Protein AF-A0A3C1GKN8-F1 (afdb_monomer_lite)

Radius of gyration: 16.77 Å; chains: 1; bounding box: 39×34×39 Å

pLDDT: mean 88.18, std 14.39, range [34.81, 98.56]

Secondary structure (DSSP, 8-state):
--HHHHHHHHHHHHHHHHHHHHHTT-EEEESSTTS-TTTEEEEEETTEEEEEEEE-GGGS-TT-S----EEEEEEE-TTS-EE---SS--HHHHHHGGG--TTT--SS--EEE-SSS-EEETTTHHHHHHHH--TTS--

Foldseek 3Di:
DDPLVVQLLQLVLLLQQVVVVVVVPWDKDAPDPPADSSQWIWTDDPQKIKIWGRDALVRDDPPDPDSGTHHDMWMAHNVRATFDDDSHHDPVSSVQSCQAAPPPRDTPADWDDQFNRHIHHPVCNVVSNVVHDDPPGVD

Structure (mmCIF, N/CA/C/O backbone):
data_AF-A0A3C1GKN8-F1
#
_entry.id   AF-A0A3C1GKN8-F1
#
loop_
_atom_site.group_PDB
_atom_site.id
_atom_site.type_symbol
_atom_site.label_atom_id
_atom_site.label_alt_id
_atom_site.label_comp_id
_atom_site.label_asym_id
_atom_site.label_entity_id
_atom_site.label_seq_id
_atom_site.pdbx_PDB_ins_code
_atom_site.Cartn_x
_atom_site.Cartn_y
_atom_site.Cartn_z
_atom_site.occupancy
_atom_site.B_iso_or_equiv
_atom_site.auth_seq_id
_atom_site.auth_comp_id
_atom_site.auth_asym_id
_atom_site.auth_atom_id
_atom_site.pdbx_PDB_model_num
ATOM 1 N N . MET A 1 1 ? 27.640 -8.484 6.270 1.00 44.56 1 MET A N 1
ATOM 2 C CA . MET A 1 1 ? 26.425 -8.114 5.523 1.00 44.56 1 MET A CA 1
ATOM 3 C C . MET A 1 1 ? 26.387 -6.604 5.493 1.00 44.56 1 MET A C 1
ATOM 5 O O . MET A 1 1 ? 26.337 -5.991 6.555 1.00 44.56 1 MET A O 1
ATOM 9 N N . SER A 1 2 ? 26.623 -6.027 4.321 1.00 34.81 2 SER A N 1
ATOM 10 C CA . SER A 1 2 ? 26.775 -4.584 4.125 1.00 34.81 2 SER A CA 1
ATOM 11 C C . SER A 1 2 ? 25.395 -3.912 4.023 1.00 34.81 2 SER A C 1
ATOM 13 O O . SER A 1 2 ? 24.389 -4.582 3.808 1.00 34.81 2 SER A O 1
ATOM 15 N N . ALA A 1 3 ? 25.314 -2.590 4.189 1.00 43.00 3 ALA A N 1
ATOM 16 C CA . ALA A 1 3 ? 24.059 -1.850 4.009 1.00 43.00 3 ALA A CA 1
ATOM 17 C C . ALA A 1 3 ? 23.522 -1.909 2.560 1.00 43.00 3 ALA A C 1
ATOM 19 O O . ALA A 1 3 ? 22.327 -1.712 2.353 1.00 43.00 3 ALA A O 1
ATOM 20 N N . GLU A 1 4 ? 24.388 -2.204 1.584 1.00 41.84 4 GLU A N 1
ATOM 21 C CA . GLU A 1 4 ? 24.034 -2.371 0.168 1.00 41.84 4 GLU A CA 1
ATOM 22 C C . GLU A 1 4 ? 23.206 -3.646 -0.049 1.00 41.84 4 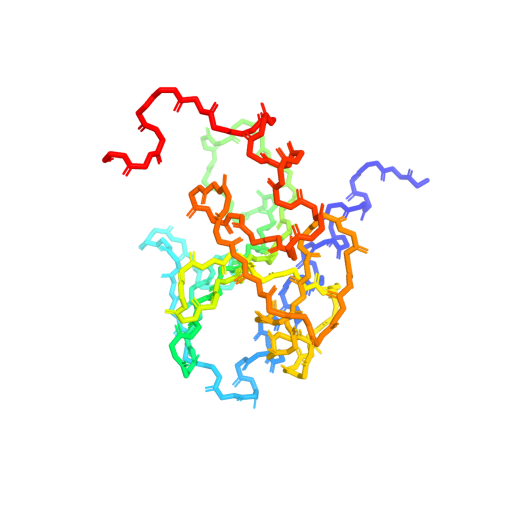GLU A C 1
ATOM 24 O O . GLU A 1 4 ? 22.219 -3.615 -0.791 1.00 41.84 4 GLU A O 1
ATOM 29 N N . ASP A 1 5 ? 23.526 -4.715 0.695 1.00 52.94 5 ASP A N 1
ATOM 30 C CA . ASP A 1 5 ? 22.814 -5.997 0.638 1.00 52.94 5 ASP A CA 1
ATOM 31 C C . ASP A 1 5 ? 21.330 -5.815 0.990 1.00 52.94 5 ASP A C 1
ATOM 33 O O . ASP A 1 5 ? 20.475 -6.374 0.320 1.00 52.94 5 ASP A O 1
ATOM 37 N N . PHE A 1 6 ? 20.997 -4.979 1.986 1.00 54.22 6 PHE A N 1
ATOM 38 C CA . PHE A 1 6 ? 19.612 -4.768 2.439 1.00 54.22 6 PHE A CA 1
ATOM 39 C C . PHE A 1 6 ? 18.738 -4.031 1.418 1.00 54.22 6 PHE A C 1
ATOM 41 O O . PHE A 1 6 ? 17.535 -4.283 1.328 1.00 54.22 6 PHE A O 1
ATOM 48 N N . THR A 1 7 ? 19.326 -3.095 0.673 1.00 63.03 7 THR A N 1
ATOM 49 C CA . THR A 1 7 ? 18.607 -2.282 -0.315 1.00 63.03 7 THR A CA 1
ATOM 50 C C . THR A 1 7 ? 18.342 -3.036 -1.610 1.00 63.03 7 THR A C 1
ATOM 52 O O . THR A 1 7 ? 17.252 -2.920 -2.169 1.00 63.03 7 THR A O 1
ATOM 55 N N . GLU A 1 8 ? 19.296 -3.854 -2.050 1.00 71.81 8 GLU A N 1
ATOM 56 C CA . GLU A 1 8 ? 19.127 -4.705 -3.227 1.00 71.81 8 GLU A CA 1
ATOM 57 C C . GLU A 1 8 ? 18.097 -5.809 -2.953 1.00 71.81 8 GLU A C 1
ATOM 59 O O . GLU A 1 8 ? 17.163 -6.024 -3.726 1.00 71.81 8 GLU A O 1
ATOM 64 N N . ASP A 1 9 ? 18.169 -6.405 -1.766 1.00 83.88 9 ASP A N 1
ATOM 65 C CA . ASP A 1 9 ? 17.176 -7.339 -1.247 1.00 83.88 9 ASP A CA 1
ATOM 66 C C . ASP A 1 9 ? 15.755 -6.764 -1.195 1.00 83.88 9 ASP A C 1
ATOM 68 O O . ASP A 1 9 ? 14.771 -7.475 -1.440 1.00 83.88 9 ASP A O 1
ATOM 72 N N . ALA A 1 10 ? 15.631 -5.488 -0.823 1.00 86.06 10 ALA A N 1
ATOM 73 C CA . ALA A 1 10 ? 14.356 -4.786 -0.787 1.00 86.06 10 ALA A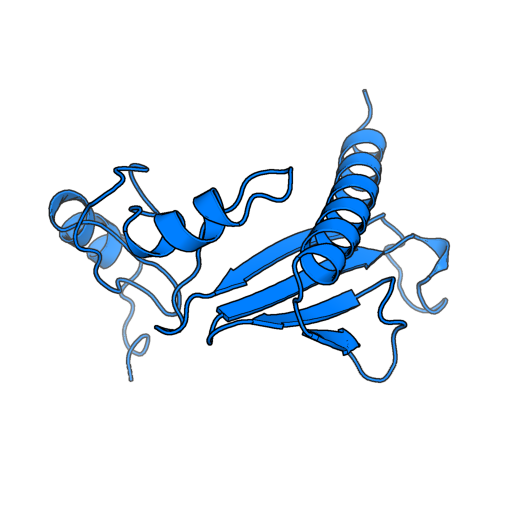 CA 1
ATOM 74 C C . ALA A 1 10 ? 13.841 -4.501 -2.203 1.00 86.06 10 ALA A C 1
ATOM 76 O O . ALA A 1 10 ? 12.643 -4.639 -2.451 1.00 86.06 10 ALA A O 1
ATOM 77 N N . ARG A 1 11 ? 14.730 -4.133 -3.134 1.00 90.75 11 ARG A N 1
ATOM 78 C CA . ARG A 1 11 ? 14.404 -3.888 -4.546 1.00 90.75 11 ARG A CA 1
ATOM 79 C C . ARG A 1 11 ? 13.851 -5.149 -5.206 1.00 90.75 11 ARG A C 1
ATOM 81 O O . ARG A 1 11 ? 12.777 -5.108 -5.805 1.00 90.75 11 ARG A O 1
ATOM 88 N N . VAL A 1 12 ? 14.544 -6.278 -5.044 1.00 92.12 12 VAL A N 1
ATOM 89 C CA . VAL A 1 12 ? 14.114 -7.581 -5.578 1.00 92.12 12 VAL A CA 1
ATOM 90 C C . VAL A 1 12 ? 12.776 -8.002 -4.970 1.00 92.12 12 VAL A C 1
ATOM 92 O O . VAL A 1 12 ? 11.875 -8.419 -5.699 1.00 92.12 12 VAL A O 1
ATOM 95 N N . ALA A 1 13 ? 12.607 -7.838 -3.654 1.00 93.38 13 ALA A N 1
ATOM 96 C CA . ALA A 1 13 ? 11.344 -8.145 -2.988 1.00 93.38 13 ALA A CA 1
ATOM 97 C C . ALA A 1 13 ? 10.188 -7.276 -3.508 1.00 93.38 13 ALA A C 1
ATOM 99 O O . ALA A 1 13 ? 9.118 -7.806 -3.790 1.00 93.38 13 ALA A O 1
ATOM 100 N N . ALA A 1 14 ? 10.402 -5.971 -3.698 1.00 94.81 14 ALA A N 1
ATOM 101 C CA . ALA A 1 14 ? 9.394 -5.063 -4.240 1.00 94.81 14 ALA A CA 1
ATOM 102 C C . ALA A 1 14 ? 9.008 -5.423 -5.686 1.00 94.81 14 ALA A C 1
ATOM 104 O O . ALA A 1 14 ? 7.821 -5.485 -6.009 1.00 94.81 14 ALA A O 1
ATOM 105 N N . ALA A 1 15 ? 9.987 -5.744 -6.540 1.00 95.12 15 ALA A N 1
ATOM 106 C CA . ALA A 1 15 ? 9.729 -6.208 -7.903 1.00 95.12 15 ALA A CA 1
ATOM 107 C C . ALA A 1 15 ? 8.901 -7.507 -7.918 1.00 95.12 15 ALA A C 1
ATOM 109 O O . ALA A 1 15 ? 7.911 -7.601 -8.645 1.00 95.12 15 ALA A O 1
ATOM 110 N N . ALA A 1 16 ? 9.252 -8.482 -7.072 1.00 96.62 16 ALA A N 1
ATOM 111 C CA . ALA A 1 16 ? 8.490 -9.722 -6.925 1.00 96.62 16 ALA A CA 1
ATOM 112 C C . ALA A 1 16 ? 7.068 -9.470 -6.392 1.00 96.62 16 ALA A C 1
ATOM 114 O O . ALA A 1 16 ? 6.112 -10.072 -6.880 1.00 96.62 16 ALA A O 1
ATOM 115 N N . TYR A 1 17 ? 6.914 -8.542 -5.442 1.00 97.19 17 TYR A N 1
ATOM 116 C CA . TYR A 1 17 ? 5.619 -8.136 -4.894 1.00 97.19 17 TYR A CA 1
ATOM 117 C C . TYR A 1 17 ? 4.702 -7.570 -5.986 1.00 97.19 17 TYR A C 1
ATOM 119 O O . TYR A 1 17 ? 3.539 -7.964 -6.064 1.00 97.19 17 TYR A O 1
ATOM 127 N N . ARG A 1 18 ? 5.227 -6.701 -6.869 1.00 97.62 18 ARG A N 1
ATOM 128 C CA . ARG A 1 18 ? 4.480 -6.169 -8.025 1.00 97.62 18 ARG A CA 1
ATOM 129 C C . ARG A 1 18 ? 4.009 -7.287 -8.944 1.00 97.62 18 ARG A C 1
ATOM 131 O O . ARG A 1 18 ? 2.833 -7.330 -9.282 1.00 97.62 18 ARG A O 1
ATOM 138 N N . LEU A 1 19 ? 4.918 -8.171 -9.358 1.00 98.19 19 LEU A N 1
ATOM 139 C CA . LEU A 1 19 ? 4.591 -9.253 -10.291 1.00 98.19 19 LEU A CA 1
ATOM 140 C C . LEU A 1 19 ? 3.497 -10.168 -9.727 1.00 98.19 19 LEU A C 1
ATOM 142 O O . LEU A 1 19 ? 2.571 -10.523 -10.449 1.00 98.19 19 LEU A O 1
ATOM 146 N N . ALA A 1 20 ? 3.567 -10.491 -8.433 1.00 98.25 20 ALA A N 1
ATOM 147 C CA . ALA A 1 20 ? 2.536 -11.269 -7.754 1.00 98.25 20 ALA A CA 1
ATOM 148 C C . ALA A 1 20 ? 1.190 -10.524 -7.676 1.00 98.25 20 ALA A C 1
ATOM 150 O O . ALA A 1 20 ? 0.155 -11.124 -7.948 1.00 98.25 20 ALA A O 1
ATOM 151 N N . ALA A 1 21 ? 1.194 -9.221 -7.377 1.00 98.06 21 ALA A N 1
ATOM 152 C CA . ALA A 1 21 ? -0.022 -8.407 -7.366 1.00 98.06 21 ALA A CA 1
ATOM 153 C C . ALA A 1 21 ? -0.673 -8.318 -8.758 1.00 98.06 21 ALA A C 1
ATOM 155 O O . ALA A 1 21 ? -1.878 -8.502 -8.892 1.00 98.06 21 ALA A O 1
ATOM 156 N N . VAL A 1 22 ? 0.111 -8.096 -9.816 1.00 98.38 22 VAL A N 1
ATOM 157 C CA . VAL A 1 22 ? -0.404 -8.081 -11.196 1.00 98.38 22 VAL A CA 1
ATOM 158 C C . VAL A 1 22 ? -0.977 -9.447 -11.581 1.00 98.38 22 VAL A C 1
ATOM 160 O O . VAL A 1 22 ? -2.054 -9.514 -12.170 1.00 98.38 22 VAL A O 1
ATOM 163 N N . ALA A 1 23 ? -0.312 -10.542 -11.198 1.00 98.25 23 ALA A N 1
ATOM 164 C CA . ALA A 1 23 ? -0.834 -11.894 -11.405 1.00 98.25 23 ALA A CA 1
ATOM 165 C C . ALA A 1 23 ? -2.156 -12.150 -10.650 1.00 98.25 23 ALA A C 1
ATOM 167 O O . ALA A 1 23 ? -2.991 -12.908 -11.134 1.00 98.25 23 ALA A O 1
ATOM 168 N N . ASP A 1 24 ? -2.369 -11.485 -9.510 1.00 97.88 24 ASP A N 1
ATOM 169 C CA . ASP A 1 24 ? -3.619 -11.493 -8.733 1.00 97.88 24 ASP A CA 1
ATOM 170 C C . ASP A 1 24 ? -4.681 -10.500 -9.262 1.00 97.88 24 ASP A C 1
ATOM 172 O O . ASP A 1 24 ? -5.716 -10.279 -8.635 1.00 97.88 24 ASP A O 1
ATOM 176 N N . GLY A 1 25 ? -4.447 -9.882 -10.425 1.00 98.00 25 GLY A N 1
ATOM 177 C CA . GLY A 1 25 ? -5.428 -9.039 -11.112 1.00 98.00 25 GLY A CA 1
ATOM 178 C C . GLY A 1 25 ? -5.429 -7.567 -10.696 1.00 98.00 25 GLY A C 1
ATOM 179 O O . GLY A 1 25 ? -6.429 -6.878 -10.894 1.00 98.00 25 GLY A O 1
ATOM 180 N N . TRP A 1 26 ? -4.339 -7.062 -10.115 1.00 98.44 26 TRP A N 1
ATOM 181 C CA . TRP A 1 26 ? -4.169 -5.620 -9.936 1.00 98.44 26 TRP A CA 1
ATOM 182 C C . TRP A 1 26 ? -3.877 -4.932 -11.273 1.00 98.44 26 TRP A C 1
ATOM 184 O O . TRP A 1 26 ? -3.010 -5.364 -12.031 1.00 98.44 26 TRP A O 1
ATOM 194 N N . GLU A 1 27 ? -4.558 -3.817 -11.528 1.00 98.44 27 GLU A N 1
ATOM 195 C CA . GLU A 1 27 ? -4.248 -2.932 -12.651 1.00 98.44 27 GLU A CA 1
ATOM 196 C C . GLU A 1 27 ? -3.000 -2.123 -12.312 1.00 98.44 27 GLU A C 1
ATOM 198 O O . GLU A 1 27 ? -2.927 -1.561 -11.219 1.00 98.44 27 GLU A O 1
ATOM 203 N N . SER A 1 28 ? -2.035 -2.049 -13.226 1.00 98.19 28 SER A N 1
ATOM 204 C CA . SER A 1 28 ? -0.743 -1.399 -13.002 1.00 98.19 28 SER A CA 1
ATOM 205 C C . SER A 1 28 ? -0.482 -0.327 -14.057 1.00 98.19 28 SER A C 1
ATOM 207 O O . SER A 1 28 ? -0.856 -0.483 -15.219 1.00 98.19 28 SER A O 1
ATOM 209 N N . GLU A 1 29 ? 0.117 0.779 -13.626 1.00 97.56 29 GLU A N 1
ATOM 210 C CA . GLU A 1 29 ? 0.578 1.869 -14.483 1.00 97.56 29 GLU A CA 1
ATOM 211 C C . GLU A 1 29 ? 1.875 2.474 -13.914 1.00 97.56 29 GLU A C 1
ATOM 213 O O . GLU A 1 29 ? 2.147 2.332 -12.712 1.00 97.56 29 GLU A O 1
ATOM 218 N N . PRO A 1 30 ? 2.662 3.212 -14.717 1.00 96.75 30 PRO A N 1
ATOM 219 C CA . PRO A 1 30 ? 3.800 3.966 -14.206 1.00 96.75 30 PRO A CA 1
ATOM 220 C C . PRO A 1 30 ? 3.385 4.945 -13.100 1.00 96.75 30 PRO A C 1
ATOM 222 O O . PRO A 1 30 ? 2.442 5.724 -13.254 1.00 96.75 30 PRO A O 1
ATOM 225 N N . LEU A 1 31 ? 4.117 4.948 -11.983 1.00 96.06 31 LEU A N 1
ATOM 226 C CA . LEU A 1 31 ? 3.872 5.900 -10.892 1.00 96.06 31 LEU A CA 1
ATOM 227 C C . LEU A 1 31 ? 4.277 7.330 -11.281 1.00 96.06 31 LEU A C 1
ATOM 229 O O . LEU A 1 31 ? 3.631 8.295 -10.870 1.00 96.06 31 LEU A O 1
ATOM 233 N N . TYR A 1 32 ? 5.344 7.461 -12.069 1.00 91.44 32 TYR A N 1
ATOM 234 C CA . TYR A 1 32 ? 5.850 8.728 -12.586 1.00 91.44 32 TYR A CA 1
ATOM 235 C C . TYR A 1 32 ? 5.932 8.657 -14.111 1.00 91.44 32 TYR A C 1
ATOM 237 O O . TYR A 1 32 ? 6.357 7.652 -14.666 1.00 91.44 32 TYR A O 1
ATOM 245 N N . GLN A 1 33 ? 5.566 9.738 -14.803 1.00 89.38 33 GLN A N 1
ATOM 246 C CA . GLN A 1 33 ? 5.534 9.764 -16.275 1.00 89.38 33 GLN A CA 1
ATOM 247 C C . GLN A 1 33 ? 6.914 9.609 -16.932 1.00 89.38 33 GLN A C 1
ATOM 249 O O . GLN A 1 33 ? 7.005 9.298 -18.115 1.00 89.38 33 GLN A O 1
ATOM 254 N N . ASN A 1 34 ? 7.985 9.880 -16.188 1.00 87.31 34 ASN A N 1
ATOM 255 C CA . ASN A 1 34 ? 9.362 9.899 -16.671 1.00 87.31 34 ASN A CA 1
ATOM 256 C C . ASN A 1 34 ? 10.185 8.685 -16.212 1.00 87.31 34 ASN A C 1
ATOM 258 O O . ASN A 1 34 ? 11.408 8.717 -16.333 1.00 87.31 34 ASN A O 1
ATOM 262 N N . GLU A 1 35 ? 9.546 7.663 -15.643 1.00 85.88 35 GLU A N 1
ATOM 263 C CA . GLU A 1 35 ? 10.208 6.464 -15.133 1.00 85.88 35 GLU A CA 1
ATOM 264 C C . GLU A 1 35 ? 9.442 5.212 -15.602 1.00 85.88 35 GLU A C 1
ATOM 266 O O . GLU A 1 35 ? 8.209 5.240 -15.621 1.00 85.88 35 GLU A O 1
ATOM 271 N N . PRO A 1 36 ? 10.129 4.124 -16.005 1.00 90.44 36 PRO A N 1
ATOM 272 C CA . PRO A 1 36 ? 9.467 2.874 -16.366 1.00 90.44 36 PRO A CA 1
ATOM 273 C C . PRO A 1 36 ? 8.654 2.296 -15.204 1.00 90.44 36 PRO A C 1
ATOM 275 O O . PRO A 1 36 ? 9.038 2.410 -14.034 1.00 90.44 36 PRO A O 1
ATOM 278 N N . GLU A 1 37 ? 7.561 1.609 -15.529 1.00 93.25 37 GLU A N 1
ATOM 279 C CA . GLU A 1 37 ? 6.700 0.955 -14.539 1.00 93.25 37 GLU A CA 1
ATOM 280 C C . GLU A 1 37 ? 7.472 -0.068 -13.695 1.00 93.25 37 GLU A C 1
ATOM 282 O O . GLU A 1 37 ? 7.221 -0.240 -12.501 1.00 93.25 37 GLU A O 1
ATOM 287 N N . GLU A 1 38 ? 8.475 -0.721 -14.282 1.00 92.62 38 GLU A N 1
ATOM 288 C CA . GLU A 1 38 ? 9.286 -1.715 -13.595 1.00 92.62 38 GLU A CA 1
ATOM 289 C C . GLU A 1 38 ? 10.078 -1.130 -12.421 1.00 92.62 38 GLU A C 1
ATOM 291 O O . GLU A 1 38 ? 10.356 -1.857 -11.462 1.00 92.62 38 GLU A O 1
ATOM 296 N N . CYS A 1 39 ? 10.397 0.163 -12.493 1.00 91.62 39 CYS A N 1
ATOM 297 C CA . CYS A 1 39 ? 11.134 0.914 -11.482 1.00 91.62 39 CYS A CA 1
ATOM 298 C C . CYS A 1 39 ? 10.196 1.546 -10.450 1.00 91.62 39 CYS A C 1
ATOM 300 O O . CYS A 1 39 ? 10.493 1.546 -9.252 1.00 91.62 39 CYS A O 1
ATOM 302 N N . ALA A 1 40 ? 9.061 2.081 -10.904 1.00 94.06 40 ALA A N 1
ATOM 303 C CA . ALA A 1 40 ? 8.054 2.678 -10.043 1.00 94.06 40 ALA A CA 1
ATOM 304 C C . ALA A 1 40 ? 6.650 2.484 -10.629 1.00 94.06 40 ALA A C 1
ATOM 306 O O . ALA A 1 40 ? 6.306 3.063 -11.660 1.00 94.06 40 ALA A O 1
ATOM 307 N N . ALA A 1 41 ? 5.815 1.725 -9.926 1.00 97.56 41 ALA A N 1
ATOM 308 C CA . ALA A 1 41 ? 4.466 1.390 -10.363 1.00 97.56 41 ALA A CA 1
ATOM 309 C C . ALA A 1 41 ? 3.414 1.874 -9.367 1.00 97.56 41 ALA A C 1
ATOM 311 O O . ALA A 1 41 ? 3.609 1.832 -8.145 1.00 97.56 41 ALA A O 1
ATOM 312 N N . LYS A 1 42 ? 2.270 2.290 -9.903 1.00 98.44 42 LYS A N 1
ATOM 313 C CA . LYS A 1 42 ? 1.033 2.509 -9.165 1.00 98.44 42 LYS A CA 1
ATOM 314 C C . LYS A 1 42 ? 0.036 1.432 -9.562 1.00 98.44 42 LYS A C 1
ATOM 316 O O . LYS A 1 42 ? -0.360 1.349 -10.717 1.00 98.44 42 LYS A O 1
ATOM 321 N N . LEU A 1 43 ? -0.394 0.643 -8.587 1.00 98.56 43 LEU A N 1
ATOM 322 C CA . LEU A 1 43 ? -1.342 -0.440 -8.779 1.00 98.56 43 LEU A CA 1
ATOM 323 C C . LEU A 1 43 ? -2.682 -0.104 -8.119 1.00 98.56 43 LEU A C 1
ATOM 325 O O . LEU A 1 43 ? -2.723 0.553 -7.072 1.00 98.56 43 LEU A O 1
ATOM 329 N N . ARG A 1 44 ? -3.786 -0.558 -8.715 1.00 98.56 44 ARG A N 1
ATOM 330 C CA . ARG A 1 44 ? -5.147 -0.405 -8.179 1.00 98.56 44 ARG A CA 1
ATOM 331 C C . ARG A 1 44 ? -5.924 -1.717 -8.257 1.00 98.56 44 ARG A C 1
ATOM 333 O O . ARG A 1 44 ? -5.844 -2.439 -9.243 1.00 98.56 44 ARG A O 1
ATOM 340 N N . SER A 1 45 ? -6.696 -2.008 -7.214 1.00 98.19 45 SER A N 1
ATOM 341 C CA . SER A 1 45 ? -7.638 -3.133 -7.188 1.00 98.19 45 SER A CA 1
ATOM 342 C C . SER A 1 45 ? -8.693 -2.892 -6.115 1.00 98.19 45 SER A C 1
ATOM 344 O O . SER A 1 45 ? -8.349 -2.519 -5.000 1.00 98.19 45 SER A O 1
ATOM 346 N N . ALA A 1 46 ? -9.979 -3.074 -6.432 1.00 96.50 46 ALA A N 1
ATOM 347 C CA . ALA A 1 46 ? -11.086 -2.986 -5.465 1.00 96.50 46 ALA A CA 1
ATOM 348 C C . ALA A 1 46 ? -11.059 -1.739 -4.540 1.00 96.50 46 ALA A C 1
ATOM 350 O O . ALA A 1 46 ? -11.386 -1.816 -3.358 1.00 96.50 46 ALA A O 1
ATOM 351 N N . GLY A 1 47 ? -10.642 -0.581 -5.065 1.00 97.38 47 GLY A N 1
ATOM 352 C CA . GLY A 1 47 ? -10.520 0.672 -4.306 1.00 97.38 47 GLY A CA 1
ATOM 353 C C . GLY A 1 47 ? -9.229 0.825 -3.492 1.00 97.38 47 GLY A C 1
ATOM 354 O O . GLY A 1 47 ? -8.963 1.917 -2.994 1.00 97.38 47 GLY A O 1
ATOM 355 N N . PHE A 1 48 ? -8.396 -0.211 -3.394 1.00 98.31 48 PHE A N 1
ATOM 356 C CA . PHE A 1 48 ? -7.041 -0.091 -2.870 1.00 98.31 48 PHE A CA 1
ATOM 357 C C . PHE A 1 48 ? -6.116 0.599 -3.872 1.00 98.31 48 PHE A C 1
ATOM 359 O O . PHE A 1 48 ? -6.272 0.481 -5.092 1.00 98.31 48 PHE A O 1
ATOM 366 N N . VAL A 1 49 ? -5.100 1.268 -3.334 1.00 98.38 49 VAL A N 1
ATOM 367 C CA . VAL A 1 49 ? -3.989 1.845 -4.094 1.00 98.38 49 VAL A CA 1
ATOM 368 C C . VAL A 1 49 ? -2.688 1.293 -3.532 1.00 98.38 49 VAL A C 1
ATOM 370 O O . VAL A 1 49 ? -2.496 1.278 -2.320 1.00 98.38 49 VAL A O 1
ATOM 373 N N . MET A 1 50 ? -1.781 0.868 -4.402 1.00 98.44 50 MET A N 1
ATOM 374 C CA . MET A 1 50 ? -0.451 0.401 -4.029 1.00 98.44 50 MET A CA 1
ATOM 375 C C . MET A 1 50 ? 0.601 1.154 -4.835 1.00 98.44 50 MET A C 1
ATOM 377 O O . MET A 1 50 ? 0.485 1.279 -6.048 1.00 98.44 50 MET A O 1
ATOM 381 N N . HIS A 1 51 ? 1.633 1.659 -4.171 1.00 97.88 51 HIS A N 1
ATOM 382 C CA . HIS A 1 51 ? 2.841 2.150 -4.823 1.00 97.88 51 HIS A CA 1
ATOM 383 C C . HIS A 1 51 ? 3.959 1.141 -4.589 1.00 97.88 51 HIS A C 1
ATOM 385 O O . HIS A 1 51 ? 4.204 0.746 -3.446 1.00 97.88 51 HIS A O 1
ATOM 391 N N . VAL A 1 52 ? 4.647 0.760 -5.659 1.00 96.88 52 VAL A N 1
ATOM 392 C CA . VAL A 1 52 ? 5.823 -0.109 -5.606 1.00 96.88 52 VAL A CA 1
ATOM 393 C C . VAL A 1 52 ? 7.007 0.637 -6.199 1.00 96.88 52 VAL A C 1
ATOM 395 O O . VAL A 1 52 ? 6.915 1.142 -7.313 1.00 96.88 52 VAL A O 1
ATOM 398 N N . ILE A 1 53 ? 8.112 0.693 -5.461 1.00 94.50 53 ILE A N 1
ATOM 399 C CA . ILE A 1 53 ? 9.397 1.238 -5.905 1.00 94.50 53 ILE A CA 1
ATOM 400 C C . ILE A 1 53 ? 10.405 0.091 -5.931 1.00 94.50 53 ILE A C 1
ATOM 402 O O . ILE A 1 53 ? 10.578 -0.590 -4.921 1.00 94.50 53 ILE A O 1
ATOM 406 N N . ALA A 1 54 ? 11.059 -0.116 -7.068 1.00 93.00 54 ALA A N 1
ATOM 407 C CA . ALA A 1 54 ? 12.071 -1.143 -7.295 1.00 93.00 54 ALA A CA 1
ATOM 408 C C . ALA A 1 54 ? 13.159 -0.614 -8.250 1.00 93.00 54 ALA A C 1
ATOM 410 O O . ALA A 1 54 ? 13.310 -1.093 -9.370 1.00 93.00 54 ALA A O 1
ATOM 411 N N . ARG A 1 55 ? 13.920 0.392 -7.809 1.00 88.75 55 ARG A N 1
ATOM 412 C CA . ARG A 1 55 ? 14.899 1.112 -8.641 1.00 88.75 55 ARG A CA 1
ATOM 413 C C . ARG A 1 55 ? 16.308 0.567 -8.473 1.00 88.75 55 ARG A C 1
ATOM 415 O O . ARG A 1 55 ? 16.772 0.428 -7.338 1.00 88.75 55 ARG A O 1
ATOM 422 N N . SER A 1 56 ? 17.003 0.341 -9.582 1.00 83.06 56 SER A N 1
ATOM 423 C CA . SER A 1 56 ? 18.449 0.121 -9.612 1.00 83.06 56 SER A CA 1
ATOM 424 C C . SER A 1 56 ? 19.209 1.459 -9.623 1.00 83.06 56 SER A C 1
ATOM 426 O O . SER A 1 56 ? 18.690 2.465 -10.122 1.00 83.06 56 SER A O 1
ATOM 428 N N . PRO A 1 57 ? 20.458 1.503 -9.123 1.00 74.69 57 PRO A N 1
ATOM 429 C CA . PRO A 1 57 ? 21.399 2.598 -9.372 1.00 74.69 57 PRO A CA 1
ATOM 430 C C . PRO A 1 57 ? 21.505 3.020 -10.848 1.00 74.69 57 PRO A C 1
ATOM 432 O O . PRO A 1 57 ? 21.676 4.211 -11.125 1.00 74.69 57 PRO A O 1
ATOM 435 N N . ASP A 1 58 ? 21.384 2.057 -11.764 1.00 74.31 58 ASP A N 1
ATOM 436 C CA . ASP A 1 58 ? 21.560 2.244 -13.210 1.00 74.31 58 ASP A CA 1
ATOM 437 C C . ASP A 1 58 ? 20.314 2.804 -13.913 1.00 74.31 58 ASP A C 1
ATOM 439 O O . ASP A 1 58 ? 20.425 3.379 -14.993 1.00 74.31 58 ASP A O 1
ATOM 443 N N . ASP A 1 59 ? 19.141 2.714 -13.277 1.00 69.06 59 ASP A N 1
ATOM 444 C CA . ASP A 1 59 ? 17.871 3.200 -13.839 1.00 69.06 59 ASP A CA 1
ATOM 445 C C . ASP A 1 59 ? 17.706 4.723 -13.676 1.00 69.06 59 ASP A C 1
ATOM 447 O O . ASP A 1 59 ? 16.747 5.325 -14.165 1.00 69.06 59 ASP A O 1
ATOM 451 N N . ARG A 1 60 ? 18.628 5.382 -12.956 1.00 66.38 60 ARG A N 1
ATOM 452 C CA . ARG A 1 60 ? 18.525 6.808 -12.626 1.00 66.38 60 ARG A CA 1
ATOM 453 C C . ARG A 1 60 ? 19.217 7.697 -13.656 1.00 66.38 60 ARG A C 1
ATOM 455 O O . ARG A 1 60 ? 20.346 7.413 -14.053 1.00 66.38 60 ARG A O 1
ATOM 462 N N . PRO A 1 61 ? 18.626 8.859 -13.999 1.00 65.94 61 PRO A N 1
ATOM 463 C CA . PRO A 1 61 ? 19.319 9.854 -14.806 1.00 65.94 61 PRO A CA 1
ATOM 464 C C . PRO A 1 61 ? 20.614 10.305 -14.114 1.00 65.94 61 PRO A C 1
ATOM 466 O O . PRO A 1 61 ? 20.651 10.484 -12.895 1.00 65.94 61 PRO A O 1
ATOM 469 N N . GLU A 1 62 ? 21.668 10.550 -14.901 1.00 64.88 62 GLU A N 1
ATOM 470 C CA . GLU A 1 62 ? 23.042 10.791 -14.418 1.00 64.88 62 GLU A CA 1
ATOM 471 C C . GLU A 1 62 ? 23.179 11.899 -13.360 1.00 64.88 62 GLU A C 1
ATOM 473 O O . GLU A 1 62 ? 24.148 11.914 -12.603 1.00 64.88 62 GLU A O 1
ATOM 478 N N . ARG A 1 63 ? 22.204 12.813 -13.286 1.00 63.97 63 ARG A N 1
ATOM 479 C CA . ARG A 1 63 ? 22.177 13.975 -12.386 1.00 63.97 63 ARG A CA 1
ATOM 480 C C . ARG A 1 63 ? 21.821 13.647 -10.931 1.00 63.97 63 ARG A C 1
ATOM 482 O O . ARG A 1 63 ? 21.872 14.544 -10.092 1.00 63.97 63 ARG A O 1
ATOM 489 N N . VAL A 1 64 ? 21.448 12.407 -10.609 1.00 64.19 64 VAL A N 1
ATOM 490 C CA . VAL A 1 64 ? 21.135 12.007 -9.230 1.00 64.19 64 VAL A CA 1
ATOM 491 C C . VAL A 1 64 ? 22.422 11.599 -8.506 1.00 64.19 64 VAL A C 1
ATOM 493 O O . VAL A 1 64 ? 23.023 10.571 -8.805 1.00 64.19 64 VAL A O 1
ATOM 496 N N . THR A 1 65 ? 22.836 12.399 -7.519 1.00 56.94 65 THR A N 1
ATOM 497 C CA . THR A 1 65 ? 24.076 12.204 -6.738 1.00 56.94 65 THR A CA 1
ATOM 498 C C . THR A 1 65 ? 24.071 10.953 -5.860 1.00 56.94 65 THR A C 1
ATOM 500 O O . THR A 1 65 ? 25.132 10.499 -5.438 1.00 56.94 65 THR A O 1
ATOM 503 N N . ARG A 1 66 ? 22.895 10.373 -5.588 1.00 58.91 66 ARG A N 1
ATOM 504 C CA . ARG A 1 66 ? 22.738 9.153 -4.791 1.00 58.91 66 ARG A CA 1
ATOM 505 C C . ARG A 1 66 ? 22.118 8.039 -5.636 1.00 58.91 66 ARG A C 1
ATOM 507 O O . ARG A 1 66 ? 20.900 7.976 -5.809 1.00 58.91 66 ARG A O 1
ATOM 514 N N . ARG A 1 67 ? 22.983 7.161 -6.145 1.00 65.19 67 ARG A N 1
ATOM 515 C CA . ARG A 1 67 ? 22.633 5.953 -6.902 1.00 65.19 67 ARG A CA 1
ATOM 516 C C . ARG A 1 67 ? 22.604 4.738 -5.973 1.00 65.19 67 ARG A C 1
ATOM 518 O O . ARG A 1 67 ? 23.450 3.861 -6.068 1.00 65.19 67 ARG A O 1
ATOM 525 N N . VAL A 1 68 ? 21.694 4.744 -5.002 1.00 69.75 68 VAL A N 1
ATOM 526 C CA . VAL A 1 68 ? 21.467 3.571 -4.143 1.00 69.75 68 VAL A CA 1
ATOM 527 C C . VAL A 1 68 ? 20.263 2.794 -4.668 1.00 69.75 68 VAL A C 1
ATOM 529 O O . VAL A 1 68 ? 19.328 3.435 -5.160 1.00 69.75 68 VAL A O 1
ATOM 532 N N . PRO A 1 69 ? 20.265 1.453 -4.571 1.00 75.69 69 PRO A N 1
ATOM 533 C CA 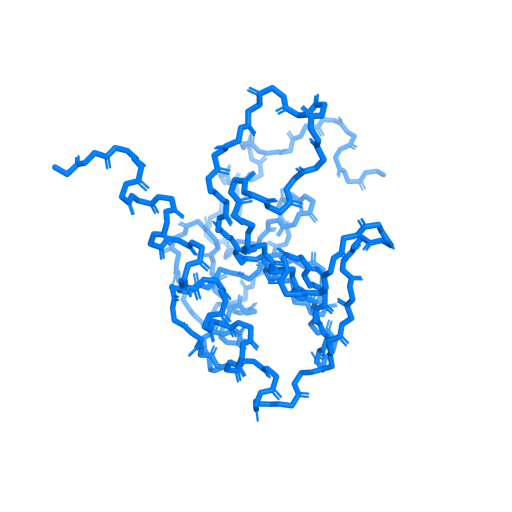. PRO A 1 69 ? 19.068 0.685 -4.858 1.00 75.69 69 PRO A CA 1
ATOM 534 C C . PRO A 1 69 ? 17.941 1.113 -3.914 1.00 75.69 69 PRO A C 1
ATOM 536 O O . PRO A 1 69 ? 18.169 1.415 -2.739 1.00 75.69 69 PRO A O 1
ATOM 539 N N . GLU A 1 70 ? 16.716 1.157 -4.430 1.00 86.25 70 GLU A N 1
ATOM 540 C CA . GLU A 1 70 ? 15.528 1.482 -3.642 1.00 86.25 70 GLU A CA 1
ATOM 541 C C . GLU A 1 70 ? 14.458 0.414 -3.836 1.00 86.25 70 GLU A C 1
ATOM 543 O O . GLU A 1 70 ? 14.081 0.086 -4.961 1.00 86.25 70 GLU A O 1
ATOM 548 N N . GLY A 1 71 ? 13.948 -0.091 -2.715 1.00 90.50 71 GLY A N 1
ATOM 549 C CA . GLY A 1 71 ? 12.884 -1.080 -2.663 1.00 90.50 71 GLY A CA 1
ATOM 550 C C . GLY A 1 71 ? 11.845 -0.704 -1.619 1.00 90.50 71 GLY A C 1
ATOM 551 O O . GLY A 1 71 ? 12.196 -0.486 -0.458 1.00 90.50 71 GLY A O 1
ATOM 552 N N . GLY A 1 72 ? 10.575 -0.631 -2.007 1.00 93.56 72 GLY A N 1
ATOM 553 C CA . GLY A 1 72 ? 9.495 -0.313 -1.080 1.00 93.56 72 GLY A CA 1
ATOM 554 C C . GLY A 1 72 ? 8.112 -0.590 -1.650 1.00 93.56 72 GLY A C 1
ATOM 555 O O . GLY A 1 72 ? 7.872 -0.416 -2.842 1.00 93.56 72 GLY A O 1
ATOM 556 N N . VAL A 1 73 ? 7.198 -1.003 -0.773 1.00 96.31 73 VAL A N 1
ATOM 557 C CA . VAL A 1 73 ? 5.783 -1.214 -1.086 1.00 96.31 73 VAL A CA 1
ATOM 558 C C . VAL A 1 73 ? 4.953 -0.426 -0.082 1.00 96.31 73 VAL A C 1
ATOM 560 O O . VAL A 1 73 ? 5.131 -0.559 1.130 1.00 96.31 73 VAL A O 1
ATOM 563 N N . HIS A 1 74 ? 4.043 0.400 -0.585 1.00 96.88 74 HIS A N 1
ATOM 564 C CA . HIS A 1 74 ? 3.112 1.177 0.223 1.00 96.88 74 HIS A CA 1
ATOM 565 C C . HIS A 1 74 ? 1.695 0.912 -0.258 1.00 96.88 74 HIS A C 1
ATOM 567 O O . HIS A 1 74 ? 1.418 1.067 -1.443 1.00 96.88 74 HIS A O 1
ATOM 573 N N . VAL A 1 75 ? 0.802 0.523 0.651 1.00 97.81 75 VAL A N 1
ATOM 574 C CA . VAL A 1 75 ? -0.588 0.195 0.321 1.00 97.81 75 VAL A CA 1
ATOM 575 C C . VAL A 1 75 ? -1.525 1.085 1.121 1.00 97.81 75 VAL A C 1
ATOM 577 O O . VAL A 1 75 ? -1.317 1.307 2.315 1.00 97.81 75 VAL A O 1
ATOM 580 N N . TRP A 1 76 ? -2.572 1.574 0.469 1.00 97.94 76 TRP A N 1
ATOM 581 C CA . TRP A 1 76 ? -3.678 2.300 1.076 1.00 97.94 76 TRP A CA 1
ATOM 582 C C . TRP A 1 76 ? -4.982 1.570 0.787 1.00 97.94 76 TRP A C 1
ATOM 584 O O . TRP A 1 76 ? -5.226 1.131 -0.339 1.00 97.94 76 TRP A O 1
ATOM 594 N N . GLY A 1 77 ? -5.809 1.449 1.820 1.00 97.38 77 GLY A N 1
ATOM 595 C CA . GLY A 1 77 ? -7.157 0.917 1.710 1.00 97.38 77 GLY A CA 1
ATOM 596 C C . GLY A 1 77 ? -8.111 1.869 0.985 1.00 97.38 77 GLY A C 1
ATOM 597 O O . GLY A 1 77 ? -7.781 3.040 0.767 1.00 97.38 77 GLY A O 1
ATOM 598 N N . PRO A 1 78 ? -9.335 1.407 0.685 1.00 97.31 78 PRO A N 1
ATOM 599 C CA . PRO A 1 78 ? -10.383 2.239 0.093 1.00 97.31 78 PRO A CA 1
ATOM 600 C C . PRO A 1 78 ? -10.820 3.407 0.996 1.00 97.31 78 PRO A C 1
ATOM 602 O O . PRO A 1 78 ? -11.426 4.364 0.526 1.00 97.31 78 PRO A O 1
ATOM 605 N N . ASP A 1 79 ? -10.486 3.367 2.288 1.00 95.19 79 ASP A N 1
ATOM 606 C CA . ASP A 1 79 ? -10.684 4.457 3.253 1.00 95.19 79 ASP A CA 1
ATOM 607 C C . ASP A 1 79 ? -9.534 5.493 3.264 1.00 95.19 79 ASP A C 1
ATOM 609 O O . ASP A 1 79 ? -9.498 6.404 4.104 1.00 95.19 79 ASP A O 1
ATOM 613 N N . GLY A 1 80 ? -8.574 5.351 2.343 1.00 95.00 80 GLY A N 1
ATOM 614 C CA . GLY A 1 80 ? -7.398 6.208 2.208 1.00 95.00 80 GLY A CA 1
ATOM 615 C C . GLY A 1 80 ? -6.380 6.054 3.340 1.00 95.00 80 GLY A C 1
ATOM 616 O O . GLY A 1 80 ? -5.479 6.883 3.465 1.00 95.00 80 GLY A O 1
ATOM 617 N N . LEU A 1 81 ? -6.518 5.034 4.193 1.00 95.94 81 LEU A N 1
ATOM 618 C CA . LEU A 1 81 ? -5.597 4.772 5.296 1.00 95.94 81 LEU A CA 1
ATOM 619 C C . LEU A 1 81 ? -4.578 3.708 4.905 1.00 95.94 81 LEU A C 1
ATOM 621 O O . LEU A 1 81 ? -4.888 2.761 4.184 1.00 95.94 81 LEU A O 1
ATOM 625 N N . VAL A 1 82 ? -3.359 3.847 5.421 1.00 95.75 82 VAL A N 1
ATOM 626 C CA . VAL A 1 82 ? -2.272 2.913 5.143 1.00 95.75 82 VAL A CA 1
ATOM 627 C C . VAL A 1 82 ? -2.617 1.522 5.670 1.00 95.75 82 VAL A C 1
ATOM 629 O O . VAL A 1 82 ? -3.137 1.360 6.781 1.00 95.75 82 VAL A O 1
ATOM 632 N N . VAL A 1 83 ? -2.293 0.528 4.857 1.00 96.62 83 VAL A N 1
ATOM 633 C CA . VAL A 1 83 ? -2.330 -0.893 5.172 1.00 96.62 83 VAL A CA 1
ATOM 634 C C . VAL A 1 83 ? -0.889 -1.362 5.317 1.00 96.62 83 VAL A C 1
ATOM 636 O O . VAL A 1 83 ? -0.071 -1.190 4.413 1.00 96.62 83 VAL A O 1
ATOM 639 N N . ARG A 1 84 ? -0.555 -1.920 6.483 1.00 92.50 84 ARG A N 1
ATOM 640 C CA . ARG A 1 84 ? 0.757 -2.535 6.692 1.00 92.50 84 ARG A CA 1
ATOM 641 C C . ARG A 1 84 ? 0.796 -3.882 5.992 1.00 92.50 84 ARG A C 1
ATOM 643 O O . ARG A 1 84 ? -0.065 -4.717 6.237 1.00 92.50 84 ARG A O 1
ATOM 650 N N . VAL A 1 85 ? 1.819 -4.077 5.174 1.00 92.94 85 VAL A N 1
ATOM 651 C CA . VAL A 1 85 ? 2.042 -5.307 4.416 1.00 92.94 85 VAL A CA 1
ATOM 652 C C . VAL A 1 85 ? 3.389 -5.923 4.764 1.00 92.9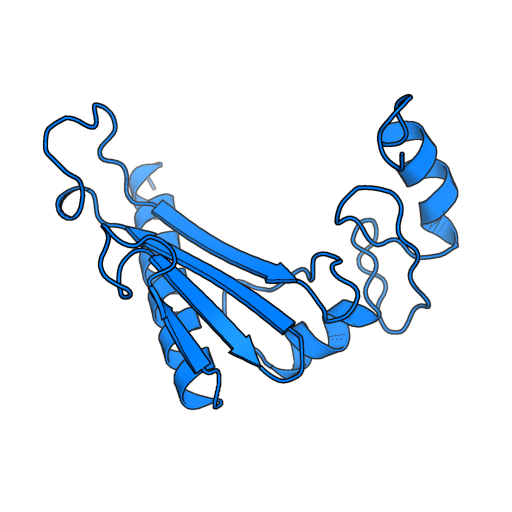4 85 VAL A C 1
ATOM 654 O O . VAL A 1 85 ? 4.303 -5.226 5.216 1.00 92.94 85 VAL A O 1
ATOM 657 N N . GLY A 1 86 ? 3.492 -7.238 4.577 1.00 90.38 86 GLY A N 1
ATOM 658 C CA . GLY A 1 86 ? 4.742 -7.973 4.707 1.00 90.38 86 GLY A CA 1
ATOM 659 C C . GLY A 1 86 ? 5.698 -7.746 3.533 1.00 90.38 86 GLY A C 1
ATOM 660 O O . GLY A 1 86 ? 5.440 -6.976 2.610 1.00 90.38 86 GLY A O 1
ATOM 661 N N . ARG A 1 87 ? 6.832 -8.457 3.564 1.00 90.25 87 ARG A N 1
ATOM 662 C CA . ARG A 1 87 ? 7.832 -8.444 2.478 1.00 90.25 87 ARG A CA 1
ATOM 663 C C . ARG A 1 87 ? 7.389 -9.264 1.257 1.00 90.25 87 ARG A C 1
ATOM 665 O O . ARG A 1 87 ? 7.913 -9.059 0.167 1.00 90.25 87 ARG A O 1
ATOM 672 N N . THR A 1 88 ? 6.438 -10.174 1.439 1.00 94.31 88 THR A N 1
ATOM 673 C CA . THR A 1 88 ? 5.902 -11.060 0.401 1.00 94.31 88 THR A CA 1
ATOM 674 C C . THR A 1 88 ? 4.448 -10.705 0.134 1.00 94.31 88 THR A C 1
ATOM 676 O O . THR A 1 88 ? 3.713 -10.395 1.069 1.00 94.31 88 THR A O 1
ATOM 679 N N . TYR A 1 89 ? 4.041 -10.753 -1.135 1.00 97.44 89 TYR A N 1
ATOM 680 C CA . TYR A 1 89 ? 2.662 -10.488 -1.524 1.00 97.44 89 TYR A CA 1
ATOM 681 C C . TYR A 1 89 ? 1.701 -11.473 -0.859 1.00 97.44 89 TYR A C 1
ATOM 683 O O . TYR A 1 89 ? 1.865 -12.687 -0.983 1.00 97.44 89 TYR A O 1
ATOM 691 N N . SER A 1 90 ? 0.676 -10.935 -0.205 1.00 97.50 90 SER A N 1
ATOM 692 C CA . SER A 1 90 ? -0.478 -11.694 0.255 1.00 97.50 90 SER A CA 1
ATOM 693 C C . SER A 1 90 ? -1.723 -10.827 0.151 1.00 97.50 90 SER A C 1
ATOM 695 O O . SER A 1 90 ? -1.845 -9.806 0.835 1.00 97.50 90 SER A O 1
ATOM 697 N N . ARG A 1 91 ? -2.661 -11.242 -0.706 1.00 97.31 91 ARG A N 1
ATOM 698 C CA . ARG A 1 91 ? -3.960 -10.577 -0.834 1.00 97.31 91 ARG A CA 1
ATOM 699 C C . ARG A 1 91 ? -4.721 -10.587 0.492 1.00 97.31 91 ARG A C 1
ATOM 701 O O . ARG A 1 91 ? -5.241 -9.559 0.909 1.00 97.31 91 ARG A O 1
ATOM 708 N N . GLU A 1 92 ? -4.695 -11.722 1.182 1.00 96.62 92 GLU A N 1
ATOM 709 C CA . GLU A 1 92 ? -5.329 -11.899 2.488 1.00 96.62 92 GLU A CA 1
ATOM 710 C C . GLU A 1 92 ? -4.777 -10.917 3.535 1.00 96.62 92 GLU A C 1
ATOM 712 O O . GLU A 1 92 ? -5.549 -10.311 4.275 1.00 96.62 92 GLU A O 1
ATOM 717 N N . GLU A 1 93 ? -3.457 -10.694 3.575 1.00 95.69 93 GLU A N 1
ATOM 718 C CA . GLU A 1 93 ? -2.862 -9.731 4.513 1.00 95.69 93 GLU A CA 1
ATOM 719 C C . GLU A 1 93 ? -3.222 -8.281 4.175 1.00 95.69 93 GLU A C 1
ATOM 721 O O . GLU A 1 93 ? -3.446 -7.480 5.085 1.00 95.69 93 GLU A O 1
ATOM 726 N N . ILE A 1 94 ? -3.301 -7.939 2.884 1.00 97.62 94 ILE A N 1
ATOM 727 C CA . ILE A 1 94 ? -3.744 -6.612 2.438 1.00 97.62 94 ILE A CA 1
ATOM 728 C C . ILE A 1 94 ? -5.188 -6.362 2.890 1.00 97.62 94 ILE A C 1
ATOM 730 O O . ILE A 1 94 ? -5.479 -5.316 3.476 1.00 97.62 94 ILE A O 1
ATOM 734 N N . ASP A 1 95 ? -6.076 -7.331 2.674 1.00 97.25 95 ASP A N 1
ATOM 735 C CA . ASP A 1 95 ? -7.486 -7.214 3.042 1.00 97.25 95 ASP A CA 1
ATOM 736 C C . ASP A 1 95 ? -7.658 -7.150 4.576 1.00 97.25 95 ASP A C 1
ATOM 738 O O . ASP A 1 95 ? -8.343 -6.261 5.094 1.00 97.25 95 ASP A O 1
ATOM 742 N N . ALA A 1 96 ? -6.948 -8.001 5.329 1.00 96.38 96 ALA A N 1
ATOM 743 C CA . ALA A 1 96 ? -6.922 -7.973 6.798 1.00 96.38 96 ALA A CA 1
ATOM 744 C C . ALA A 1 96 ? -6.325 -6.671 7.367 1.00 96.38 96 ALA A C 1
ATOM 746 O O . ALA A 1 96 ? -6.611 -6.264 8.499 1.00 96.38 96 ALA A O 1
ATOM 747 N N . GLY A 1 97 ? -5.509 -5.969 6.580 1.00 95.88 97 GLY A N 1
ATOM 748 C CA . GLY A 1 97 ? -4.936 -4.680 6.935 1.00 95.88 97 GLY A CA 1
ATOM 749 C C . GLY A 1 97 ? -5.972 -3.595 7.236 1.00 95.88 97 GLY A C 1
ATOM 750 O O . GLY A 1 97 ? -5.693 -2.684 8.018 1.00 95.88 97 GLY A O 1
ATOM 751 N N . LEU A 1 98 ? -7.186 -3.704 6.685 1.00 96.69 98 LEU A N 1
ATOM 752 C CA . LEU A 1 98 ? -8.280 -2.764 6.953 1.00 96.69 98 LEU A CA 1
ATOM 753 C C . LEU A 1 98 ? -8.775 -2.814 8.404 1.00 96.69 98 LEU A C 1
ATOM 755 O O . LEU A 1 98 ? -9.236 -1.804 8.936 1.00 96.69 98 LEU A O 1
ATOM 759 N N . THR A 1 99 ? -8.650 -3.962 9.063 1.00 96.88 99 THR A N 1
ATOM 760 C CA . THR A 1 99 ? -9.067 -4.182 10.457 1.00 96.88 99 THR A CA 1
ATOM 761 C C . THR A 1 99 ? -7.872 -4.361 11.395 1.00 96.88 99 THR A C 1
ATOM 763 O O . THR A 1 99 ? -8.025 -4.804 12.534 1.00 96.88 99 THR A O 1
ATOM 766 N N . THR A 1 100 ? -6.671 -3.983 10.944 1.00 97.00 100 THR A N 1
ATOM 767 C CA . THR A 1 100 ? -5.434 -4.127 11.716 1.00 97.00 100 THR A CA 1
ATOM 768 C C . THR A 1 100 ? -4.950 -2.787 12.269 1.00 97.00 100 THR A C 1
ATOM 770 O O . THR A 1 100 ? -4.828 -1.792 11.561 1.00 97.00 100 THR A O 1
ATOM 773 N N . CYS A 1 101 ? -4.643 -2.733 13.564 1.00 96.56 101 CYS A N 1
ATOM 774 C CA . CYS A 1 101 ? -4.093 -1.536 14.199 1.00 96.56 101 CYS A CA 1
ATOM 775 C C . CYS A 1 101 ? -2.638 -1.284 13.767 1.00 96.56 101 CYS A C 1
ATOM 777 O O . CYS A 1 101 ? -1.773 -2.126 14.005 1.00 96.56 101 CYS A O 1
ATOM 779 N N . ASN A 1 102 ? -2.316 -0.084 13.267 1.00 94.44 102 ASN A N 1
ATOM 780 C CA . ASN A 1 102 ? -0.930 0.267 12.935 1.00 94.44 102 ASN A CA 1
ATOM 781 C C . ASN A 1 102 ? -0.052 0.465 14.174 1.00 94.44 102 ASN A C 1
ATOM 783 O O . ASN A 1 102 ? 1.157 0.548 14.040 1.00 94.44 102 ASN A O 1
ATOM 787 N N . ASN A 1 103 ? -0.604 0.588 15.379 1.00 95.00 103 ASN A N 1
ATOM 788 C CA . ASN A 1 103 ? 0.236 0.699 16.570 1.00 95.00 103 ASN A CA 1
ATOM 789 C C . ASN A 1 103 ? 0.582 -0.686 17.125 1.00 95.00 103 ASN A C 1
ATOM 791 O O . ASN A 1 103 ? 1.728 -1.115 17.062 1.00 95.00 103 ASN A O 1
ATOM 795 N N . CYS A 1 104 ? -0.427 -1.412 17.609 1.00 95.88 104 CYS A N 1
ATOM 796 C CA . CYS A 1 104 ? -0.233 -2.676 18.321 1.00 95.88 104 CYS A CA 1
ATOM 797 C C . CYS A 1 104 ? -0.349 -3.938 17.452 1.00 95.88 104 CYS A C 1
ATOM 799 O O . CYS A 1 104 ? -0.122 -5.029 17.960 1.00 95.88 104 CYS A O 1
ATOM 801 N N . GLY A 1 105 ? -0.744 -3.827 16.179 1.00 95.19 105 GLY A N 1
ATOM 802 C CA . GLY A 1 105 ? -0.912 -4.984 15.292 1.00 95.19 105 GLY A CA 1
ATOM 803 C C . GLY A 1 105 ? -2.143 -5.855 15.571 1.00 95.19 105 GLY A C 1
ATOM 804 O O . GLY A 1 105 ? -2.295 -6.888 14.926 1.00 95.19 105 GLY A O 1
ATOM 805 N N . ALA A 1 106 ? -3.029 -5.461 16.497 1.00 96.44 106 ALA A N 1
ATOM 806 C CA . ALA A 1 106 ? -4.284 -6.175 16.740 1.00 96.44 106 ALA A CA 1
ATOM 807 C C . ALA A 1 106 ? -5.116 -6.258 15.450 1.00 96.44 106 ALA A C 1
ATOM 809 O O . ALA A 1 106 ? -5.396 -5.216 14.851 1.00 96.44 106 ALA A O 1
ATOM 810 N N . ARG A 1 107 ? -5.478 -7.484 15.055 1.00 95.81 107 ARG A N 1
ATOM 811 C CA . ARG A 1 107 ? -6.308 -7.820 13.886 1.00 95.81 107 ARG A CA 1
ATOM 812 C C . ARG A 1 107 ? -7.789 -7.868 14.265 1.00 95.81 107 ARG A C 1
ATOM 814 O O . ARG A 1 107 ? -8.115 -7.880 15.452 1.00 95.81 107 ARG A O 1
ATOM 821 N N . ASP A 1 108 ? -8.663 -7.873 13.260 1.00 95.44 108 ASP A N 1
ATOM 822 C CA . ASP A 1 108 ? -10.127 -7.955 13.409 1.00 95.44 108 ASP A CA 1
ATOM 823 C C . ASP A 1 108 ? -10.720 -6.901 14.356 1.00 95.44 108 ASP A C 1
ATOM 825 O O . ASP A 1 108 ? -11.770 -7.079 14.975 1.00 95.44 108 ASP A O 1
ATOM 829 N N . ALA A 1 109 ? -10.041 -5.761 14.463 1.00 93.94 109 ALA A N 1
ATOM 830 C CA . ALA A 1 109 ? -10.446 -4.654 15.301 1.00 93.94 109 ALA A CA 1
ATOM 831 C C . ALA A 1 109 ? -11.102 -3.566 14.453 1.00 93.94 109 ALA A C 1
ATOM 833 O O . ALA A 1 109 ? -10.670 -3.248 13.344 1.00 93.94 109 ALA A O 1
ATOM 834 N N . ARG A 1 110 ? -12.105 -2.891 15.021 1.00 95.06 110 ARG A N 1
ATOM 835 C CA . ARG A 1 110 ? -12.550 -1.615 14.460 1.00 95.06 110 ARG A CA 1
ATOM 836 C C . ARG A 1 110 ? -11.410 -0.603 14.568 1.00 95.06 110 ARG A C 1
ATOM 838 O O . ARG A 1 110 ? -10.911 -0.339 15.666 1.00 95.06 110 ARG A O 1
ATOM 845 N N . THR A 1 111 ? -11.030 -0.016 13.438 1.00 96.31 111 THR A N 1
ATOM 846 C CA . THR A 1 111 ? -9.948 0.969 13.370 1.00 96.31 111 THR A CA 1
ATOM 847 C C . THR A 1 111 ? -10.456 2.382 13.115 1.00 96.31 111 THR A C 1
ATOM 849 O O . THR A 1 111 ? -11.508 2.583 12.512 1.00 96.31 111 THR A O 1
ATOM 852 N N . PHE A 1 112 ? -9.673 3.365 13.547 1.00 95.25 112 PHE A N 1
ATOM 853 C CA . PHE A 1 112 ? -9.972 4.787 13.461 1.00 95.25 112 PHE A CA 1
ATOM 854 C C . PHE A 1 112 ? -8.766 5.542 12.912 1.00 95.25 112 PHE A C 1
ATOM 856 O O . PHE A 1 112 ? -7.621 5.224 13.247 1.00 95.25 112 PHE A O 1
ATOM 863 N N . ARG A 1 113 ? -9.028 6.570 12.101 1.00 94.56 113 ARG A N 1
ATOM 864 C CA . ARG A 1 113 ? -8.003 7.497 11.618 1.00 94.56 113 ARG A CA 1
ATOM 865 C C . ARG A 1 113 ? -7.433 8.307 12.792 1.00 94.56 113 ARG A C 1
ATOM 867 O O . ARG A 1 113 ? -8.201 8.893 13.555 1.00 94.56 113 ARG A O 1
ATOM 874 N N . TYR A 1 114 ? -6.106 8.362 12.916 1.00 91.44 114 TYR A N 1
ATOM 875 C CA . TYR A 1 114 ? -5.404 9.204 13.907 1.00 91.44 114 TYR A CA 1
ATOM 876 C C . TYR A 1 114 ? -4.388 10.180 13.288 1.00 91.44 114 TYR A C 1
ATOM 878 O O . TYR A 1 114 ? -3.823 11.008 13.995 1.00 91.44 114 TYR A O 1
ATOM 886 N N . SER A 1 115 ? -4.107 10.052 11.988 1.00 89.12 115 SER A N 1
ATOM 887 C CA . SER A 1 115 ? -3.232 10.940 11.212 1.00 89.12 115 SER A CA 1
ATOM 888 C C . SER A 1 115 ? -3.661 10.927 9.739 1.00 89.12 115 SER A C 1
ATOM 890 O O . SER A 1 115 ? -4.647 10.269 9.405 1.00 89.12 115 SER A O 1
ATOM 892 N N . PHE A 1 116 ? -2.936 11.614 8.846 1.00 86.88 116 PHE A N 1
ATOM 893 C CA . PHE A 1 116 ? -3.257 11.665 7.409 1.00 86.88 116 PHE A CA 1
ATOM 894 C C . PHE A 1 116 ? -3.559 10.282 6.802 1.00 86.88 116 PHE A C 1
ATOM 896 O O . PHE A 1 116 ? -4.550 10.130 6.093 1.00 86.88 116 PHE A O 1
ATOM 903 N N . ALA A 1 117 ? -2.754 9.269 7.144 1.00 89.69 117 ALA A N 1
ATOM 904 C CA . ALA A 1 117 ? -2.942 7.892 6.679 1.00 89.69 117 ALA A CA 1
ATOM 905 C C . ALA A 1 117 ? -2.911 6.842 7.807 1.00 89.69 117 ALA A C 1
ATOM 907 O O . ALA A 1 117 ? -2.991 5.652 7.532 1.00 89.69 117 ALA A O 1
ATOM 908 N N . GLY A 1 118 ? -2.769 7.227 9.077 1.00 92.81 118 GLY A N 1
ATOM 909 C CA . GLY A 1 118 ? -2.648 6.276 10.185 1.00 92.81 118 GLY A CA 1
ATOM 910 C C . GLY A 1 118 ? -3.992 5.713 10.647 1.00 92.81 118 GLY A C 1
ATOM 911 O O . GLY A 1 118 ? -4.922 6.485 10.886 1.00 92.81 118 GLY A O 1
ATOM 912 N N . ARG A 1 119 ? -4.069 4.388 10.852 1.00 95.19 119 ARG A N 1
ATOM 913 C CA . ARG A 1 119 ? -5.199 3.702 11.502 1.00 95.19 119 ARG A CA 1
ATOM 914 C C . ARG A 1 119 ? -4.804 3.083 12.845 1.00 95.19 119 ARG A C 1
ATOM 916 O O . ARG A 1 119 ? -3.749 2.465 12.961 1.00 95.19 119 ARG A O 1
ATOM 923 N N . ALA A 1 120 ? -5.643 3.215 13.865 1.00 97.06 120 ALA A N 1
ATOM 924 C CA . ALA A 1 120 ? -5.428 2.605 15.180 1.00 97.06 120 ALA A CA 1
ATOM 925 C C . ALA A 1 120 ? -6.713 1.964 15.712 1.00 97.06 120 ALA A C 1
ATOM 927 O O . ALA A 1 120 ? -7.808 2.419 15.393 1.00 97.06 120 ALA A O 1
ATOM 928 N N . CYS A 1 121 ? -6.593 0.927 16.541 1.00 97.69 121 CYS A N 1
ATOM 929 C CA . CYS A 1 121 ? -7.726 0.405 17.304 1.00 97.69 121 CYS A CA 1
ATOM 930 C C . CYS A 1 121 ? -8.149 1.394 18.403 1.00 97.69 121 CYS A C 1
ATOM 932 O O . CYS A 1 121 ? -7.394 2.300 18.769 1.00 97.69 121 CYS A O 1
ATOM 934 N N . ALA A 1 122 ? -9.340 1.189 18.972 1.00 97.56 122 ALA A N 1
ATOM 935 C CA . ALA A 1 122 ? -9.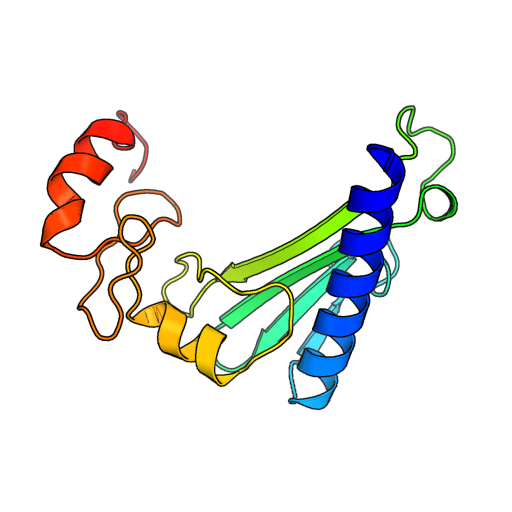886 2.048 20.027 1.00 97.56 122 ALA A CA 1
ATOM 936 C C . ALA A 1 122 ? -8.941 2.217 21.233 1.00 97.56 122 ALA A C 1
ATOM 938 O O . ALA A 1 122 ? -8.825 3.317 21.763 1.00 97.56 122 ALA A O 1
ATOM 939 N N . ALA A 1 123 ? -8.234 1.153 21.630 1.00 97.62 123 ALA A N 1
ATOM 940 C CA . ALA A 1 123 ? -7.320 1.184 22.772 1.00 97.62 123 ALA A CA 1
ATOM 941 C C . ALA A 1 123 ? -6.075 2.054 22.520 1.00 97.62 123 ALA A C 1
ATOM 943 O O . ALA A 1 123 ? -5.634 2.766 23.416 1.00 97.62 123 ALA A O 1
ATOM 944 N N . CYS A 1 124 ? -5.523 2.033 21.302 1.00 97.25 124 CYS A N 1
ATOM 945 C CA . CYS A 1 124 ? -4.330 2.816 20.959 1.00 97.25 124 CYS A CA 1
ATOM 946 C C . CYS A 1 124 ? -4.651 4.246 20.508 1.00 97.25 124 CYS A C 1
ATOM 948 O O . CYS A 1 124 ? -3.760 5.092 20.479 1.00 97.25 124 CYS A O 1
ATOM 950 N N . LEU A 1 125 ? -5.901 4.532 20.131 1.00 95.50 125 LEU A N 1
ATOM 951 C CA . LEU A 1 125 ? -6.288 5.822 19.563 1.00 95.50 125 LEU A CA 1
ATOM 952 C C . LEU A 1 125 ? -5.913 7.033 20.444 1.00 95.50 125 LEU A C 1
ATOM 954 O O . LEU A 1 125 ? -5.375 7.985 19.878 1.00 95.50 125 LEU A O 1
ATOM 958 N N . PRO A 1 126 ? -6.123 7.039 21.780 1.00 95.38 126 PRO A N 1
ATOM 959 C CA . PRO A 1 126 ? -5.779 8.195 22.613 1.00 95.38 126 PRO A CA 1
ATOM 960 C C . PRO A 1 126 ? -4.286 8.536 22.575 1.00 95.38 126 PRO A C 1
ATOM 962 O O . PRO A 1 126 ? -3.910 9.701 22.442 1.00 95.38 126 PRO A O 1
ATOM 965 N N . GLU A 1 127 ? -3.428 7.517 22.642 1.00 95.38 127 GLU A N 1
ATOM 966 C CA . GLU A 1 127 ? -1.979 7.693 22.574 1.00 95.38 127 GLU A CA 1
ATOM 967 C C . GLU A 1 127 ? -1.544 8.173 21.188 1.00 95.38 127 GLU A C 1
ATOM 969 O O . GLU A 1 127 ? -0.814 9.159 21.077 1.00 95.38 127 GLU A O 1
ATOM 974 N N . MET A 1 128 ? -2.034 7.522 20.129 1.00 94.88 128 MET A N 1
ATOM 975 C CA . MET A 1 128 ? -1.664 7.872 18.758 1.00 94.88 128 MET A CA 1
ATOM 976 C C . MET A 1 128 ? -2.110 9.287 18.394 1.00 94.88 128 MET A C 1
ATOM 978 O O . MET A 1 128 ? -1.364 10.017 17.744 1.00 94.88 128 MET A O 1
ATOM 982 N N . ARG A 1 129 ? -3.280 9.721 18.871 1.00 92.12 129 ARG A N 1
ATOM 983 C CA . ARG A 1 129 ? -3.716 11.108 18.713 1.00 92.12 129 ARG A CA 1
ATOM 984 C C . ARG A 1 129 ? -2.778 12.080 19.412 1.00 92.12 129 ARG A C 1
ATOM 986 O O . ARG A 1 129 ? -2.285 13.005 18.783 1.00 92.12 129 ARG A O 1
ATOM 993 N N . ARG A 1 130 ? -2.426 11.822 20.673 1.00 90.88 130 ARG A N 1
ATOM 994 C CA . ARG A 1 130 ? -1.480 12.669 21.419 1.00 90.88 130 ARG A CA 1
ATOM 995 C C . ARG A 1 130 ? -0.125 12.817 20.710 1.00 90.88 130 ARG A C 1
ATOM 997 O O . ARG A 1 130 ? 0.496 13.870 20.809 1.00 90.88 130 ARG A O 1
ATOM 1004 N N . LEU A 1 131 ? 0.348 11.772 20.027 1.00 90.69 131 LEU A N 1
ATOM 1005 C CA . LEU A 1 131 ? 1.631 11.782 19.315 1.00 90.69 131 LEU A CA 1
ATOM 1006 C C . LEU A 1 131 ? 1.575 12.489 17.952 1.00 90.69 131 LEU A C 1
ATOM 1008 O O . LEU A 1 131 ? 2.575 13.077 17.532 1.00 90.69 131 LEU A O 1
ATOM 1012 N N . HIS A 1 132 ? 0.440 12.419 17.253 1.00 87.38 132 HIS A N 1
ATOM 1013 C CA . HIS A 1 132 ? 0.343 12.813 15.844 1.00 87.38 132 HIS A CA 1
ATOM 1014 C C . HIS A 1 132 ? -0.574 14.005 15.566 1.00 87.38 132 HIS A C 1
ATOM 1016 O O . HIS A 1 132 ? -0.364 14.687 14.561 1.00 87.38 132 HIS A O 1
ATOM 1022 N N . GLU A 1 133 ? -1.555 14.290 16.421 1.00 80.88 133 GLU A N 1
ATOM 1023 C CA . GLU A 1 133 ? -2.427 15.449 16.255 1.00 80.88 133 GLU A CA 1
ATOM 1024 C C . GLU A 1 133 ? -1.623 16.727 16.520 1.00 80.88 133 GLU A C 1
ATOM 1026 O O . GLU A 1 133 ? -1.238 17.047 17.645 1.00 80.88 133 GLU A O 1
ATOM 1031 N N . ARG A 1 134 ? -1.353 17.474 15.449 1.00 74.81 134 ARG A N 1
ATOM 1032 C CA . ARG A 1 134 ? -0.819 18.841 15.493 1.00 74.81 134 ARG A CA 1
ATOM 1033 C C . ARG A 1 134 ? -1.824 19.767 14.826 1.00 74.81 134 ARG A C 1
ATOM 1035 O O . ARG A 1 134 ? -2.482 19.360 13.878 1.00 74.8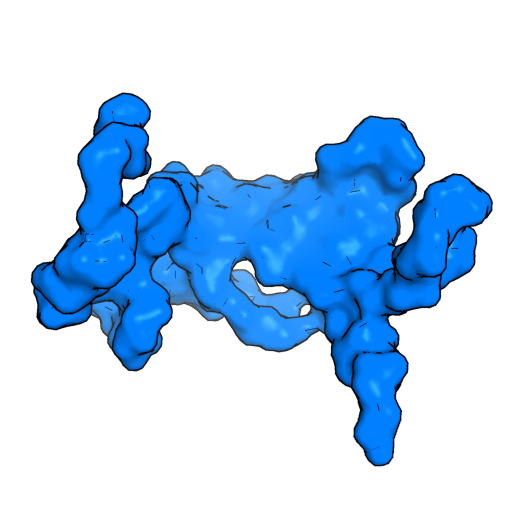1 134 ARG A O 1
ATOM 1042 N N . ARG A 1 135 ? -1.950 21.008 15.296 1.00 68.19 135 ARG A N 1
ATOM 1043 C CA . ARG A 1 135 ? -2.885 21.994 14.723 1.00 68.19 135 ARG A CA 1
ATOM 1044 C C . ARG A 1 135 ? -2.778 22.024 13.183 1.00 68.19 135 ARG A C 1
ATOM 1046 O O . ARG A 1 135 ? -1.671 22.185 12.677 1.00 68.19 135 ARG A O 1
ATOM 1053 N N . GLY A 1 136 ? -3.902 21.852 12.477 1.00 62.59 136 GLY A N 1
ATOM 1054 C CA . GLY A 1 136 ? -3.972 21.850 11.007 1.00 62.59 136 GLY A CA 1
ATOM 1055 C C . GLY A 1 136 ? -3.813 20.493 10.306 1.00 62.59 136 GLY A C 1
ATOM 1056 O O . GLY A 1 136 ? -3.700 20.466 9.089 1.00 62.59 136 GLY A O 1
ATOM 1057 N N . TRP A 1 137 ? -3.755 19.361 11.021 1.00 63.25 137 TRP A N 1
ATOM 1058 C CA . TRP A 1 137 ? -3.534 18.051 10.377 1.00 63.25 137 TRP A CA 1
ATOM 1059 C C . TRP A 1 137 ? -4.782 17.430 9.724 1.00 63.25 137 TRP A C 1
ATOM 1061 O O . TRP A 1 137 ? -4.644 16.543 8.881 1.00 63.25 137 TRP A O 1
ATOM 1071 N N . ALA A 1 138 ? -5.974 17.849 10.152 1.00 58.12 138 ALA A N 1
ATOM 1072 C CA . ALA A 1 138 ? -7.270 17.336 9.703 1.00 58.12 138 ALA A CA 1
ATOM 1073 C C . ALA A 1 138 ? -8.177 18.439 9.124 1.00 58.12 138 ALA A C 1
ATOM 1075 O O . ALA A 1 138 ? -9.370 18.191 8.946 1.00 58.12 138 ALA A O 1
ATOM 1076 N N . ASP A 1 139 ? -7.607 19.625 8.876 1.00 52.91 139 ASP A N 1
ATOM 1077 C CA . ASP A 1 139 ? -8.273 20.762 8.231 1.00 52.91 139 ASP A CA 1
ATOM 1078 C C . ASP A 1 139 ? -8.116 20.684 6.702 1.00 52.91 139 ASP A C 1
ATOM 1080 O O . ASP A 1 139 ? -7.031 20.250 6.241 1.00 52.91 139 ASP A O 1
#

Sequence (139 aa):
MSAEDFTEDARVAAAAYRLAAVADGWESEPLYQNEPEECAAKLRSAGFVMHVIARSPDDRPERVTRRVPEGGVHVWGPDGLVVRVGRTYSREEIDAGLTTCNNCGARDARTFRYSFAGRACAACLPEMRRLHERRGWAD